Protein AF-A0A831ZUR9-F1 (afdb_monomer_lite)

Radius of gyration: 15.75 Å; chains: 1; bounding box: 33×35×40 Å

pLDDT: mean 76.67, std 10.93, range [52.56, 94.56]

Secondary structure (DSSP, 8-state):
-EEEESSB-HHHHHTTSS-GGG--BPPTT---HHHHHHHHHHHHH--SS-EEEE--SS--HHHHHHTTT-S-EEEEESSHHHHHHHHHHHHHTT--EEEEEEEETTS--S---TTEEEEE---TT-S--HHHHHHHHHHHHHHTT-

Foldseek 3Di:
DAELELQWPVVCCVVVVDPPVPIDGHDPPPDDVVSLVVSQVVVQPDPDLDYHYDDDLDDDPSRLVNCVSPQADEAEDQDPVSQVVVCVVCVVSVRYYQAAEHEECPADDPDDDPRYQYFYNPDPDPPDGVSVVVVVVSVVVVSVVD

Sequence (146 aa):
MHELDVFSDTLSCILGLKPWSRRNKRESGRWQDYAIDHKLCEFATDRSLIVLGDLPGLIDGSLERMIRPATISVVVGRSLEEIEKWSEFFKFQKIPTALRVLSCLNGDALFIPDGIVLAKNLNRKIIQNNDIIGIADRILAILKKK

Structure (mmCIF, N/CA/C/O backbone):
data_AF-A0A831ZUR9-F1
#
_entry.id   AF-A0A831ZUR9-F1
#
loop_
_atom_site.group_PDB
_atom_site.id
_atom_site.type_symbol
_atom_site.label_atom_id
_atom_site.label_alt_id
_atom_site.label_comp_id
_atom_site.label_asym_id
_atom_site.label_entity_id
_atom_site.label_seq_id
_atom_site.pdbx_PDB_ins_code
_atom_site.Cartn_x
_atom_site.Cartn_y
_atom_site.Cartn_z
_atom_site.occupancy
_atom_site.B_iso_or_equiv
_atom_site.auth_seq_id
_atom_site.auth_comp_id
_atom_site.auth_asym_id
_atom_site.auth_atom_id
_atom_site.pdbx_PDB_model_num
ATOM 1 N N . MET A 1 1 ? -10.252 -6.478 -10.170 1.00 52.94 1 MET A N 1
ATOM 2 C CA . MET A 1 1 ? -9.062 -5.941 -9.486 1.00 52.94 1 MET A CA 1
ATOM 3 C C . 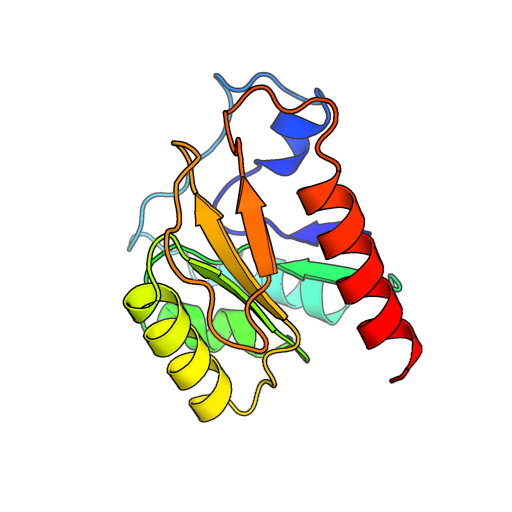MET A 1 1 ? -8.073 -5.621 -10.576 1.00 52.94 1 MET A C 1
ATOM 5 O O . MET A 1 1 ? -7.688 -6.533 -11.297 1.00 52.94 1 MET A O 1
ATOM 9 N N . HIS A 1 2 ? -7.753 -4.347 -10.734 1.00 58.97 2 HIS A N 1
ATOM 10 C CA . HIS A 1 2 ? -6.769 -3.875 -11.696 1.00 58.97 2 HIS A CA 1
ATOM 11 C C . HIS A 1 2 ? -5.650 -3.201 -10.899 1.00 58.97 2 HIS A C 1
ATOM 13 O O . HIS A 1 2 ? -5.928 -2.364 -10.037 1.00 58.97 2 HIS A O 1
ATOM 19 N N . GLU A 1 3 ? -4.411 -3.645 -11.102 1.00 60.44 3 GLU A N 1
ATOM 20 C CA . GLU A 1 3 ? -3.237 -3.013 -10.501 1.00 60.44 3 GLU A CA 1
ATOM 21 C C . GLU A 1 3 ? -2.659 -2.021 -11.497 1.00 60.44 3 GLU A C 1
ATOM 23 O O . GLU A 1 3 ? -2.319 -2.376 -12.628 1.00 60.44 3 GLU A O 1
ATOM 28 N N . LEU A 1 4 ? -2.523 -0.783 -11.050 1.00 61.22 4 LEU A N 1
ATOM 29 C CA . LEU A 1 4 ? -1.821 0.260 -11.765 1.00 61.22 4 LEU A CA 1
ATOM 30 C C . LEU A 1 4 ? -0.453 0.417 -11.115 1.00 61.22 4 LEU A C 1
ATOM 32 O O . LEU A 1 4 ? -0.237 1.254 -10.242 1.00 61.22 4 LEU A O 1
ATOM 36 N N . ASP A 1 5 ? 0.476 -0.430 -11.553 1.00 63.22 5 ASP A N 1
ATOM 37 C CA . ASP A 1 5 ? 1.895 -0.252 -11.276 1.00 63.22 5 ASP A CA 1
ATOM 38 C C . ASP A 1 5 ? 2.418 0.818 -12.251 1.00 63.22 5 ASP A C 1
ATOM 40 O O . ASP A 1 5 ? 2.586 0.607 -13.455 1.00 63.22 5 ASP A O 1
ATOM 44 N N . VAL A 1 6 ? 2.544 2.046 -11.746 1.00 60.78 6 VAL A N 1
ATOM 45 C CA . VAL A 1 6 ? 3.001 3.208 -12.531 1.00 60.78 6 VAL A CA 1
ATOM 46 C C . VAL A 1 6 ? 4.532 3.204 -12.672 1.00 60.78 6 VAL A C 1
ATOM 48 O O . VAL A 1 6 ? 5.089 3.833 -13.579 1.00 60.78 6 VAL A O 1
ATOM 51 N N . PHE A 1 7 ? 5.222 2.468 -11.797 1.00 64.62 7 PHE A N 1
ATOM 52 C CA . PHE A 1 7 ? 6.679 2.490 -11.640 1.00 64.62 7 PHE A CA 1
ATOM 53 C C . PHE A 1 7 ? 7.364 1.275 -12.240 1.00 64.62 7 PHE A C 1
ATOM 55 O O . PHE A 1 7 ? 8.513 1.343 -12.692 1.00 64.62 7 PHE A O 1
ATOM 62 N N . SER A 1 8 ? 6.656 0.163 -12.258 1.00 68.69 8 SER A N 1
ATOM 63 C CA . SER A 1 8 ? 7.072 -1.067 -12.881 1.00 68.69 8 SER A CA 1
ATOM 64 C C . SER A 1 8 ? 5.884 -1.786 -13.500 1.00 68.69 8 SER A C 1
ATOM 66 O O . SER A 1 8 ? 4.761 -1.318 -13.499 1.00 68.69 8 SER A O 1
ATOM 68 N N . ASP A 1 9 ? 6.132 -2.916 -14.129 1.00 71.88 9 ASP A N 1
ATOM 69 C CA . ASP A 1 9 ? 5.088 -3.822 -14.596 1.00 71.88 9 ASP A CA 1
ATOM 70 C C . ASP A 1 9 ? 5.142 -5.113 -13.773 1.00 71.88 9 ASP A C 1
ATOM 72 O O . ASP A 1 9 ? 5.179 -6.231 -14.302 1.00 71.88 9 ASP A O 1
ATOM 76 N N . THR A 1 10 ? 5.199 -4.937 -12.446 1.00 74.88 10 THR A N 1
ATOM 77 C CA . THR A 1 10 ? 5.441 -6.002 -11.466 1.00 74.88 10 THR A CA 1
ATOM 78 C C . THR A 1 10 ? 4.330 -7.035 -11.473 1.00 74.88 10 THR A C 1
ATOM 80 O O . THR A 1 10 ? 4.643 -8.227 -11.470 1.00 74.88 10 THR A O 1
ATOM 83 N N . LEU A 1 11 ? 3.063 -6.620 -11.585 1.00 74.06 11 LEU A N 1
ATOM 84 C CA . LEU A 1 11 ? 1.941 -7.556 -11.660 1.00 74.06 11 LEU A CA 1
ATOM 85 C C . LEU A 1 11 ? 2.111 -8.576 -12.787 1.00 74.06 11 LEU A C 1
ATOM 87 O O . LEU A 1 11 ? 1.912 -9.769 -12.584 1.00 74.06 11 LEU A O 1
ATOM 91 N N . SER A 1 12 ? 2.535 -8.131 -13.973 1.00 73.81 12 SER A N 1
ATOM 92 C CA . SER A 1 12 ? 2.723 -9.031 -15.119 1.00 73.81 12 SER A CA 1
ATOM 93 C C . SER A 1 12 ? 3.804 -10.085 -14.854 1.00 73.81 12 SER A C 1
ATOM 95 O O . SER A 1 12 ? 3.689 -11.214 -15.327 1.00 73.81 12 SER A O 1
ATOM 97 N N . CYS A 1 13 ? 4.836 -9.741 -14.077 1.00 78.12 13 CYS A N 1
ATOM 98 C CA . CYS A 1 13 ? 5.842 -10.700 -13.621 1.00 78.12 13 CYS A CA 1
ATOM 99 C C . CYS A 1 13 ? 5.275 -11.675 -12.578 1.00 78.12 13 CYS A C 1
ATOM 101 O O . CYS A 1 13 ? 5.551 -12.870 -12.653 1.00 78.12 13 CYS A O 1
ATOM 103 N N . ILE A 1 14 ? 4.484 -11.179 -11.619 1.00 73.94 14 ILE A N 1
ATOM 104 C CA . ILE A 1 14 ? 3.850 -11.994 -10.568 1.00 73.94 14 ILE A CA 1
ATOM 105 C C . ILE A 1 14 ? 2.868 -13.003 -11.177 1.00 73.94 14 ILE A 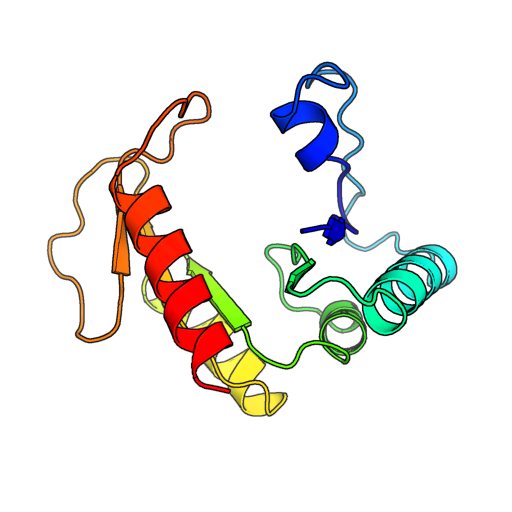C 1
ATOM 107 O O . ILE A 1 14 ? 2.886 -14.174 -10.809 1.00 73.94 14 ILE A O 1
ATOM 111 N N . LEU A 1 15 ? 2.060 -12.572 -12.149 1.00 76.50 15 LEU A N 1
ATOM 112 C CA . LEU A 1 15 ? 1.085 -13.410 -12.853 1.00 76.50 15 LEU A CA 1
ATOM 113 C C . LEU A 1 15 ? 1.719 -14.368 -13.876 1.00 76.50 15 LEU A C 1
ATOM 115 O O . LEU A 1 15 ? 1.003 -15.112 -14.540 1.00 76.50 15 LEU A O 1
ATOM 119 N N . GLY A 1 16 ? 3.045 -14.342 -14.050 1.00 76.50 16 GLY A N 1
ATOM 120 C CA . GLY A 1 16 ? 3.745 -15.194 -15.013 1.00 76.50 16 GLY A CA 1
ATOM 121 C C . GLY A 1 16 ? 3.510 -14.823 -16.482 1.00 76.50 16 GLY A C 1
ATOM 122 O O . GLY A 1 16 ? 3.928 -15.565 -17.367 1.00 76.50 16 GLY A O 1
ATOM 123 N N . LEU A 1 17 ? 2.896 -13.667 -16.762 1.00 80.56 17 LEU A N 1
ATOM 124 C CA . LEU A 1 17 ? 2.669 -13.165 -18.124 1.00 80.56 17 LEU A CA 1
ATOM 125 C C . LEU A 1 17 ? 3.984 -12.786 -18.820 1.00 80.56 17 LEU A C 1
ATOM 127 O O . LEU A 1 17 ? 4.064 -12.758 -20.047 1.00 80.56 17 LEU A O 1
ATOM 131 N N . LYS A 1 18 ? 5.031 -12.494 -18.038 1.00 83.00 18 LYS A N 1
ATOM 132 C CA . LYS A 1 18 ? 6.389 -12.249 -18.530 1.00 83.00 18 LYS A CA 1
ATOM 133 C C . LYS A 1 18 ? 7.451 -12.587 -17.470 1.00 83.00 18 LYS A C 1
ATOM 135 O O . LYS A 1 18 ? 7.150 -12.567 -16.278 1.00 83.00 18 LYS A O 1
ATOM 140 N N . PRO A 1 19 ? 8.709 -12.860 -17.862 1.00 83.00 19 PRO A N 1
ATOM 141 C CA . PRO A 1 19 ? 9.770 -13.170 -16.907 1.00 83.00 19 PRO A CA 1
ATOM 142 C C . PRO A 1 19 ? 10.256 -11.930 -16.142 1.00 83.00 19 PRO A C 1
ATOM 144 O O . PRO A 1 19 ? 10.324 -10.829 -16.692 1.00 83.00 19 PRO A O 1
ATOM 147 N N . TRP A 1 20 ? 10.716 -12.139 -14.903 1.00 81.56 20 TRP A N 1
ATOM 148 C CA . TRP A 1 20 ? 11.298 -11.096 -14.043 1.00 81.56 20 TRP A CA 1
ATOM 149 C C . TRP A 1 20 ? 12.493 -10.367 -14.672 1.00 81.56 20 TRP A C 1
ATOM 151 O O . TRP A 1 20 ? 12.690 -9.185 -14.406 1.00 81.56 20 TRP A O 1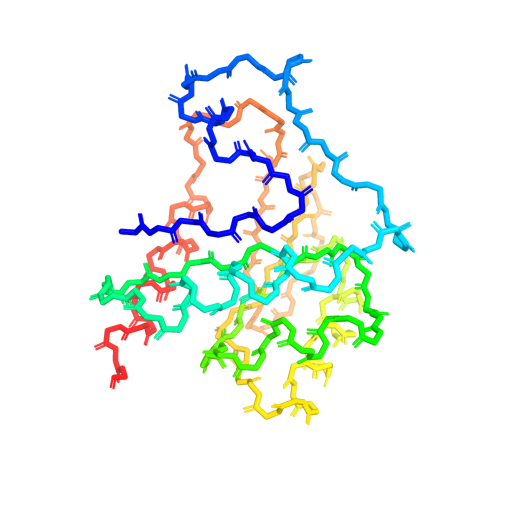
ATOM 161 N N . SER A 1 21 ? 13.263 -11.037 -15.536 1.00 82.44 21 SER A N 1
ATOM 162 C CA . SER A 1 21 ? 14.380 -10.432 -16.278 1.00 82.44 21 SER A CA 1
ATOM 163 C C . SER A 1 21 ? 13.941 -9.354 -17.272 1.00 82.44 21 SER A C 1
ATOM 165 O O . SER A 1 21 ? 14.754 -8.532 -17.677 1.00 82.44 21 SER A O 1
ATOM 167 N N . ARG A 1 22 ? 12.658 -9.340 -17.654 1.00 81.62 22 ARG A N 1
ATOM 168 C CA . ARG A 1 22 ? 12.041 -8.321 -18.510 1.00 81.62 22 ARG A CA 1
ATOM 169 C C . ARG A 1 22 ? 11.191 -7.335 -17.711 1.00 81.62 22 ARG A C 1
ATOM 171 O O . ARG A 1 22 ? 10.353 -6.653 -18.298 1.00 81.62 22 ARG A O 1
ATOM 178 N N . ARG A 1 23 ? 11.326 -7.287 -16.380 1.00 81.56 23 ARG A N 1
ATOM 179 C CA . ARG A 1 23 ? 10.656 -6.275 -15.555 1.00 81.56 23 ARG A CA 1
ATOM 180 C C . ARG A 1 23 ? 11.214 -4.906 -15.926 1.00 81.56 23 ARG A C 1
ATOM 182 O O . ARG A 1 23 ? 12.403 -4.657 -15.748 1.00 81.56 23 ARG A O 1
ATOM 189 N N . ASN A 1 24 ? 10.348 -4.018 -16.394 1.00 72.56 24 ASN A N 1
ATOM 190 C CA . ASN A 1 24 ? 10.724 -2.639 -16.635 1.00 72.56 24 ASN A CA 1
ATOM 191 C C . ASN A 1 24 ? 10.580 -1.909 -15.308 1.00 72.56 24 ASN A C 1
ATOM 193 O O . ASN A 1 24 ? 9.473 -1.779 -14.799 1.00 72.56 24 ASN A O 1
ATOM 197 N N . LYS A 1 25 ? 11.692 -1.474 -14.719 1.00 72.00 25 LYS A N 1
ATOM 198 C CA . LYS A 1 25 ? 11.676 -0.596 -13.548 1.00 72.00 25 LYS A CA 1
ATOM 199 C C . LYS A 1 25 ? 12.034 0.806 -14.020 1.00 72.00 25 LYS A C 1
ATOM 201 O O . LYS A 1 25 ? 13.116 0.998 -14.567 1.00 72.00 25 LYS A O 1
ATOM 206 N N . ARG A 1 26 ? 11.135 1.771 -13.836 1.00 67.19 26 ARG A N 1
ATOM 207 C CA . ARG A 1 26 ? 11.413 3.173 -14.165 1.00 67.19 26 ARG A CA 1
ATOM 208 C C . ARG A 1 26 ? 12.330 3.777 -13.096 1.00 67.19 26 ARG A C 1
ATOM 210 O O . ARG A 1 26 ? 12.159 3.511 -11.906 1.00 67.19 26 ARG A O 1
ATOM 217 N N . GLU A 1 27 ? 13.335 4.539 -13.523 1.00 60.75 27 GLU A N 1
ATOM 218 C CA . GLU A 1 27 ? 14.261 5.235 -12.621 1.00 60.75 27 GLU A CA 1
ATOM 219 C C . GLU A 1 27 ? 13.571 6.425 -11.946 1.00 60.75 27 GLU A C 1
ATOM 221 O O . GLU A 1 27 ? 12.833 7.175 -12.587 1.00 60.75 27 GLU A O 1
ATOM 226 N N . SER A 1 28 ? 13.843 6.620 -10.655 1.00 56.44 28 SER A N 1
ATOM 227 C CA . SER A 1 28 ? 13.341 7.765 -9.896 1.00 56.44 28 SER A CA 1
ATOM 228 C C . SER A 1 28 ? 13.860 9.088 -10.464 1.00 56.44 28 SER A C 1
ATOM 230 O O . SER A 1 28 ? 15.061 9.225 -10.684 1.00 56.44 28 SER A O 1
ATOM 232 N N . GLY A 1 29 ? 12.981 10.076 -10.654 1.00 52.56 29 GLY A N 1
ATOM 233 C CA . GLY A 1 29 ? 13.351 11.444 -11.045 1.00 52.56 29 GLY A CA 1
ATOM 234 C C . GLY A 1 29 ? 13.434 11.711 -12.554 1.00 52.56 29 GLY A C 1
ATOM 235 O O . GLY A 1 29 ? 13.639 12.854 -12.951 1.00 52.56 29 GLY A O 1
ATOM 236 N N . ARG A 1 30 ? 13.238 10.699 -13.412 1.00 54.81 30 ARG A N 1
ATOM 237 C CA . ARG A 1 30 ? 13.119 10.853 -14.878 1.00 54.81 30 ARG A CA 1
ATOM 238 C C . ARG A 1 30 ? 11.680 10.630 -15.329 1.00 54.81 30 ARG A C 1
ATOM 240 O O . ARG A 1 30 ? 11.373 9.725 -16.104 1.00 54.81 30 ARG A O 1
ATOM 247 N N . TRP A 1 31 ? 10.780 11.439 -14.789 1.00 61.06 31 TRP A N 1
ATOM 248 C CA . TRP A 1 31 ? 9.350 11.288 -15.014 1.00 61.06 31 TRP A CA 1
ATOM 249 C C . TRP A 1 31 ? 8.923 12.057 -16.263 1.00 61.06 31 TRP A C 1
ATOM 251 O O . TRP A 1 31 ? 9.112 13.265 -16.353 1.00 61.06 31 TRP A O 1
ATOM 261 N N . GLN A 1 32 ? 8.330 11.365 -17.232 1.00 59.78 32 GLN A N 1
ATOM 262 C CA . GLN A 1 32 ? 7.552 12.032 -18.271 1.00 59.78 32 GLN A CA 1
ATOM 263 C C . GLN A 1 32 ? 6.132 12.199 -17.730 1.00 59.78 32 GLN A C 1
ATOM 265 O O . GLN A 1 32 ? 5.426 11.199 -17.582 1.00 59.78 32 GLN A O 1
ATOM 270 N N . ASP A 1 33 ? 5.727 13.437 -17.431 1.00 63.00 33 ASP A N 1
ATOM 271 C CA . ASP A 1 33 ? 4.406 13.785 -16.876 1.00 63.00 33 ASP A CA 1
ATOM 272 C C . ASP A 1 33 ? 3.254 13.061 -17.589 1.00 63.00 33 ASP A C 1
ATOM 274 O O . ASP A 1 33 ? 2.362 12.509 -16.950 1.00 63.00 33 ASP A O 1
ATOM 278 N N . TYR A 1 34 ? 3.346 12.950 -18.917 1.00 66.81 34 TYR A N 1
ATOM 279 C CA . TYR A 1 34 ? 2.348 12.296 -19.761 1.00 66.81 34 TYR A CA 1
ATOM 280 C C . TYR A 1 34 ? 2.074 10.828 -19.391 1.00 66.81 34 TYR A C 1
ATOM 282 O O . TYR A 1 34 ? 0.930 10.377 -19.421 1.00 66.81 34 TYR A O 1
ATOM 290 N N . ALA A 1 35 ? 3.103 10.061 -19.020 1.00 68.31 35 ALA A N 1
ATOM 291 C CA . ALA A 1 35 ? 2.936 8.648 -18.687 1.00 68.31 35 ALA A CA 1
ATOM 292 C C . ALA A 1 35 ? 2.302 8.445 -17.300 1.00 68.31 35 ALA A C 1
ATOM 294 O O . ALA A 1 35 ? 1.611 7.447 -17.088 1.00 68.31 35 ALA A O 1
ATOM 295 N N . ILE A 1 36 ? 2.534 9.382 -16.375 1.00 69.25 36 ILE A N 1
ATOM 296 C CA . ILE A 1 36 ? 1.865 9.420 -15.071 1.00 69.25 36 ILE A CA 1
ATOM 297 C C . ILE A 1 36 ? 0.401 9.809 -15.281 1.00 69.25 36 ILE A C 1
ATOM 299 O O . ILE A 1 36 ? -0.485 9.080 -14.847 1.00 69.25 36 ILE A O 1
ATOM 303 N N . ASP A 1 37 ? 0.139 10.888 -16.019 1.00 72.19 37 ASP A N 1
ATOM 304 C CA . ASP A 1 37 ? -1.220 11.374 -16.269 1.00 72.19 37 ASP A CA 1
ATOM 305 C C . ASP A 1 37 ? -2.086 10.330 -16.988 1.00 72.19 37 ASP A C 1
ATOM 307 O O . ASP A 1 37 ? -3.239 10.125 -16.610 1.00 72.19 37 ASP A O 1
ATOM 311 N N . HIS A 1 38 ? -1.529 9.595 -17.957 1.00 74.38 38 HIS A N 1
ATOM 312 C CA . HIS A 1 38 ? -2.247 8.500 -18.612 1.00 74.38 38 HIS A CA 1
ATOM 313 C C . HIS A 1 38 ? -2.651 7.402 -17.618 1.00 74.38 38 HIS A C 1
ATOM 315 O O . HIS A 1 38 ? -3.791 6.941 -17.631 1.00 74.38 38 HIS A O 1
ATOM 321 N N . LYS A 1 39 ? -1.736 6.984 -16.733 1.00 72.88 39 LYS A N 1
ATOM 322 C CA . LYS A 1 39 ? -2.019 5.947 -15.729 1.00 72.88 39 LYS A CA 1
ATOM 323 C C . LYS A 1 39 ? -2.977 6.428 -14.639 1.00 72.88 39 LYS A C 1
ATOM 325 O O . LYS A 1 39 ? -3.791 5.643 -14.166 1.00 72.88 39 LYS A O 1
ATOM 330 N N . LEU A 1 40 ? -2.940 7.709 -14.282 1.00 74.25 40 LEU A N 1
ATOM 331 C CA . LEU A 1 40 ? -3.903 8.308 -13.356 1.00 74.25 40 LEU A CA 1
ATOM 332 C C . LEU A 1 40 ? -5.291 8.463 -13.977 1.00 74.25 40 LEU A C 1
ATOM 334 O O . LEU A 1 40 ? -6.289 8.270 -13.287 1.00 74.25 40 LEU A O 1
ATOM 338 N N . CYS A 1 41 ? -5.372 8.766 -15.272 1.00 75.38 41 CYS A N 1
ATOM 339 C CA . CYS A 1 41 ? -6.636 8.773 -16.003 1.00 75.38 41 CYS A CA 1
ATOM 340 C C . CYS A 1 41 ? -7.242 7.363 -16.056 1.00 75.38 41 CYS A C 1
ATOM 342 O O . CYS A 1 41 ? -8.424 7.187 -15.769 1.00 75.38 41 CYS A O 1
ATOM 344 N N . GLU A 1 42 ? -6.418 6.348 -16.330 1.00 75.19 42 GLU A N 1
ATOM 345 C CA . GLU A 1 42 ? -6.810 4.937 -16.253 1.00 75.19 42 GLU A CA 1
ATOM 346 C C . GLU A 1 42 ? -7.312 4.579 -14.843 1.00 75.19 42 GLU A C 1
ATOM 348 O O . GLU A 1 42 ? -8.394 4.016 -14.713 1.00 75.19 42 GLU A O 1
ATOM 353 N N . PHE A 1 43 ? -6.612 5.017 -13.787 1.00 74.00 43 PHE A N 1
ATOM 354 C CA . PHE A 1 43 ? -7.041 4.830 -12.393 1.00 74.00 43 PHE A CA 1
ATOM 355 C C . PHE A 1 43 ? -8.413 5.446 -12.117 1.00 74.00 43 PHE A C 1
ATOM 357 O O . PHE A 1 43 ? -9.282 4.803 -11.536 1.00 74.00 43 PHE A O 1
ATOM 364 N N . ALA A 1 44 ? -8.608 6.705 -12.511 1.00 70.56 44 ALA A N 1
ATOM 365 C CA . ALA A 1 44 ? -9.819 7.456 -12.200 1.00 70.56 44 ALA A CA 1
ATOM 366 C C . ALA A 1 44 ? -11.044 6.994 -13.008 1.00 70.56 44 ALA A C 1
ATOM 368 O O . ALA A 1 44 ? -12.177 7.244 -12.599 1.00 70.56 44 ALA A O 1
ATOM 369 N N . THR A 1 45 ? -10.830 6.361 -14.165 1.00 75.12 45 THR A N 1
ATOM 370 C CA . THR A 1 45 ? -11.902 5.915 -15.070 1.00 75.12 45 THR A CA 1
ATOM 371 C C . THR A 1 45 ? -12.247 4.433 -14.926 1.00 75.12 45 THR A C 1
ATOM 373 O O . THR A 1 45 ? -13.291 4.005 -15.431 1.00 75.12 45 THR A O 1
ATOM 376 N N . ASP A 1 46 ? -11.424 3.655 -14.220 1.00 72.94 46 ASP A N 1
ATOM 377 C CA . ASP A 1 46 ? -11.671 2.241 -13.957 1.00 72.94 46 ASP A CA 1
ATOM 378 C C . ASP A 1 46 ? -12.884 2.056 -13.026 1.00 72.94 46 ASP A C 1
ATOM 380 O O . ASP A 1 46 ? -12.955 2.598 -11.923 1.00 72.94 46 ASP A O 1
ATOM 384 N N . ARG A 1 47 ? -13.869 1.279 -13.493 1.00 71.69 47 ARG A N 1
ATOM 385 C CA . ARG A 1 47 ? -15.123 0.984 -12.774 1.00 71.69 47 ARG A CA 1
ATOM 386 C C . ARG A 1 47 ? -15.069 -0.321 -11.977 1.00 71.69 47 ARG A C 1
ATOM 388 O O . ARG A 1 47 ? -16.100 -0.802 -11.507 1.00 71.69 47 ARG A O 1
ATOM 395 N N . SER A 1 48 ? -13.893 -0.932 -11.866 1.00 72.75 48 SER A N 1
ATOM 396 C CA . SER A 1 48 ? -13.663 -2.096 -11.018 1.00 72.75 48 SER A CA 1
ATOM 397 C C . SER A 1 48 ? -13.997 -1.775 -9.565 1.00 72.75 48 SER A C 1
ATOM 399 O O . SER A 1 48 ? -13.771 -0.670 -9.087 1.00 72.75 48 SER A O 1
ATOM 401 N N . LEU A 1 49 ? -14.448 -2.790 -8.825 1.00 69.69 49 LEU A N 1
ATOM 402 C CA . LEU A 1 49 ? -14.733 -2.662 -7.392 1.00 69.69 49 LEU A CA 1
ATOM 403 C C . LEU A 1 49 ? -13.519 -2.158 -6.586 1.00 69.69 49 LEU A C 1
ATOM 405 O O . LEU A 1 49 ? -13.684 -1.479 -5.579 1.00 69.69 49 LEU A O 1
ATOM 409 N N . ILE A 1 50 ? -12.305 -2.535 -7.006 1.00 71.50 50 ILE A N 1
ATOM 410 C CA . ILE A 1 50 ? -11.039 -2.166 -6.363 1.00 71.50 50 ILE A CA 1
ATOM 411 C C . ILE A 1 50 ? -9.984 -1.936 -7.439 1.00 71.50 50 ILE A C 1
ATOM 413 O O . ILE A 1 50 ? -9.747 -2.817 -8.280 1.00 71.50 50 ILE A O 1
ATOM 417 N N . VAL A 1 51 ? -9.325 -0.785 -7.337 1.00 71.25 51 VAL A N 1
ATOM 418 C CA . VAL A 1 51 ? -8.160 -0.386 -8.126 1.00 71.25 51 VAL A CA 1
ATOM 419 C C . VAL A 1 51 ? -7.006 -0.166 -7.152 1.00 71.25 51 VAL A C 1
ATOM 421 O O . VAL A 1 51 ? -7.152 0.568 -6.174 1.00 71.25 51 VAL A O 1
ATOM 424 N N . LEU A 1 52 ? -5.881 -0.844 -7.375 1.00 75.25 52 LEU A N 1
ATOM 425 C CA . LEU A 1 52 ? -4.694 -0.731 -6.525 1.00 75.25 52 LEU A CA 1
ATOM 426 C C . LEU A 1 52 ? -3.640 0.099 -7.252 1.00 75.25 52 LEU A C 1
ATOM 428 O O . LEU A 1 52 ? -3.287 -0.220 -8.383 1.00 75.25 52 LEU A O 1
ATOM 432 N N . GLY A 1 53 ? -3.147 1.153 -6.605 1.00 75.75 53 GLY A N 1
ATOM 433 C CA . GLY A 1 53 ? -1.991 1.911 -7.075 1.00 75.75 53 GLY A CA 1
ATOM 434 C C . GLY A 1 53 ? -0.773 1.560 -6.233 1.00 75.75 53 GLY A C 1
ATOM 435 O O . GLY A 1 53 ? -0.806 1.768 -5.020 1.00 75.75 53 GLY A O 1
ATOM 436 N N . ASP A 1 54 ? 0.279 1.033 -6.863 1.00 76.06 54 ASP A N 1
ATOM 437 C CA . ASP A 1 54 ? 1.574 0.871 -6.198 1.00 76.06 54 ASP A CA 1
ATOM 438 C C . ASP A 1 54 ? 2.335 2.202 -6.229 1.00 76.06 54 ASP A C 1
ATOM 440 O O . ASP A 1 54 ? 2.392 2.883 -7.259 1.00 76.06 54 ASP A O 1
ATOM 444 N N . LEU A 1 55 ? 2.883 2.594 -5.082 1.00 75.19 55 LEU A N 1
ATOM 445 C CA . LEU A 1 55 ? 3.543 3.882 -4.884 1.00 75.19 55 LEU A CA 1
ATOM 446 C C . LEU A 1 55 ? 5.059 3.692 -4.783 1.00 75.19 55 LEU A C 1
ATOM 448 O O . LEU A 1 55 ? 5.533 2.646 -4.334 1.00 75.19 55 LEU A O 1
ATOM 452 N N . PRO A 1 56 ? 5.861 4.701 -5.160 1.00 70.81 56 PRO A N 1
ATOM 453 C CA . PRO A 1 56 ? 7.295 4.597 -5.009 1.00 70.81 56 PRO A CA 1
ATOM 454 C C . PRO A 1 56 ? 7.632 4.630 -3.514 1.00 70.81 56 PRO A C 1
ATOM 456 O O . PRO A 1 56 ? 6.978 5.303 -2.721 1.00 70.81 56 PRO A O 1
ATOM 459 N N . GLY A 1 57 ? 8.718 3.965 -3.120 1.00 71.00 57 GLY A N 1
ATOM 460 C CA . GLY A 1 57 ? 9.211 3.980 -1.736 1.00 71.00 57 GLY A CA 1
ATOM 461 C C . GLY A 1 57 ? 9.802 5.322 -1.273 1.00 71.00 57 GLY A C 1
ATOM 462 O O . GLY A 1 57 ? 10.601 5.335 -0.340 1.00 71.00 57 GLY A O 1
ATOM 463 N N . LEU A 1 58 ? 9.470 6.434 -1.937 1.00 77.75 58 LEU A N 1
ATOM 464 C CA . LEU A 1 58 ? 9.947 7.781 -1.644 1.00 77.75 58 LEU A CA 1
ATOM 465 C C . LEU A 1 58 ? 8.785 8.775 -1.743 1.00 77.75 58 LEU A C 1
ATOM 467 O O . LEU A 1 58 ? 8.023 8.749 -2.704 1.00 77.75 58 LEU A O 1
ATOM 471 N N . ILE A 1 59 ? 8.698 9.675 -0.765 1.00 79.88 59 ILE A N 1
ATOM 472 C CA . ILE A 1 59 ? 7.777 10.812 -0.797 1.00 79.88 59 ILE A CA 1
ATOM 473 C C . ILE A 1 59 ? 8.469 11.958 -1.535 1.00 79.88 59 ILE A C 1
ATOM 475 O O . ILE A 1 59 ? 9.468 12.487 -1.047 1.00 79.88 59 ILE A O 1
ATOM 479 N N . ASP A 1 60 ? 7.949 12.318 -2.706 1.00 77.25 60 ASP A N 1
ATOM 480 C CA . ASP A 1 60 ? 8.398 13.454 -3.512 1.00 77.25 60 ASP A CA 1
ATOM 481 C C . ASP A 1 60 ? 7.198 14.239 -4.083 1.00 77.25 60 ASP A C 1
ATOM 483 O O . ASP A 1 60 ? 6.042 13.866 -3.884 1.00 77.25 60 ASP A O 1
ATOM 487 N N . GLY A 1 61 ? 7.455 15.338 -4.800 1.00 71.19 61 GLY A N 1
ATOM 488 C CA . GLY A 1 61 ? 6.384 16.172 -5.362 1.00 71.19 61 GLY A CA 1
ATOM 489 C C . GLY A 1 61 ? 5.542 15.490 -6.452 1.00 71.19 61 GLY A C 1
ATOM 490 O O . GLY A 1 61 ? 4.413 15.908 -6.704 1.00 71.19 61 GLY A O 1
ATOM 491 N N . SER A 1 62 ? 6.044 14.427 -7.094 1.00 72.06 62 SER A N 1
ATOM 492 C CA . SER A 1 62 ? 5.271 13.666 -8.087 1.00 72.06 62 SER A CA 1
ATOM 493 C C . SER A 1 62 ? 4.210 12.791 -7.416 1.00 72.06 62 SER A C 1
ATOM 495 O O . SER A 1 62 ? 3.112 12.616 -7.952 1.00 72.06 62 SER A O 1
ATOM 497 N N . LEU A 1 63 ? 4.490 12.334 -6.194 1.00 78.81 63 LEU A N 1
ATOM 498 C CA . LEU A 1 63 ? 3.605 11.484 -5.415 1.00 78.81 63 LEU A CA 1
ATOM 499 C C . LEU A 1 63 ? 2.261 12.147 -5.100 1.00 78.81 63 LEU A C 1
ATOM 501 O O . LEU A 1 63 ? 1.229 11.488 -5.191 1.00 78.81 63 LEU A O 1
ATOM 505 N N . GLU A 1 64 ? 2.250 13.445 -4.782 1.00 80.44 64 GLU A N 1
ATOM 506 C CA . GLU A 1 64 ? 1.019 14.182 -4.454 1.00 80.44 64 GLU A CA 1
ATOM 507 C C . GLU A 1 64 ? 0.002 14.151 -5.600 1.00 80.44 64 GLU A C 1
ATOM 509 O O . GLU A 1 64 ? -1.202 13.991 -5.389 1.00 80.44 64 GLU A O 1
ATOM 514 N N . ARG A 1 65 ? 0.484 14.253 -6.843 1.00 77.75 65 ARG A N 1
ATOM 515 C CA . ARG A 1 65 ? -0.370 14.120 -8.030 1.00 77.75 65 ARG A CA 1
ATOM 516 C C . ARG A 1 65 ? -0.908 12.702 -8.160 1.00 77.75 65 ARG A C 1
ATOM 518 O O . ARG A 1 65 ? -2.074 12.527 -8.506 1.00 77.75 65 ARG A O 1
ATOM 525 N N . MET A 1 66 ? -0.077 11.708 -7.863 1.00 77.62 66 MET A N 1
ATOM 526 C CA . MET A 1 66 ? -0.402 10.301 -8.077 1.00 77.62 66 MET A CA 1
ATOM 527 C C . MET A 1 66 ? -1.454 9.750 -7.126 1.00 77.62 66 MET A C 1
ATOM 529 O O . MET A 1 66 ? -2.234 8.882 -7.502 1.00 77.62 66 MET A O 1
ATOM 533 N N . ILE A 1 67 ? -1.501 10.270 -5.906 1.00 83.12 67 ILE A N 1
ATOM 534 C CA . ILE A 1 67 ? -2.467 9.836 -4.894 1.00 83.12 67 ILE A CA 1
ATOM 535 C C . ILE A 1 67 ? -3.798 10.585 -4.980 1.00 83.12 67 ILE A C 1
ATOM 537 O O . ILE A 1 67 ? -4.737 10.212 -4.287 1.00 83.12 67 ILE A O 1
ATOM 541 N N . ARG A 1 68 ? -3.909 11.625 -5.820 1.00 82.69 68 ARG A N 1
ATOM 542 C CA . ARG A 1 68 ? -5.126 12.442 -5.949 1.00 82.69 68 ARG A CA 1
ATOM 543 C C . ARG A 1 68 ? -6.418 11.629 -6.143 1.00 82.69 68 ARG A C 1
ATOM 545 O O . ARG A 1 68 ? -7.420 12.021 -5.551 1.00 82.69 68 ARG A O 1
ATOM 552 N N . PRO A 1 69 ? -6.455 10.549 -6.947 1.00 80.00 69 PRO A N 1
ATOM 553 C CA . PRO A 1 69 ? -7.681 9.775 -7.105 1.00 80.00 69 PRO A CA 1
ATOM 554 C C . PRO A 1 69 ? -7.897 8.737 -5.988 1.00 80.00 69 PRO A C 1
ATOM 556 O O . PRO A 1 69 ? -8.939 8.084 -5.961 1.00 80.00 69 PRO A O 1
ATOM 559 N N . ALA A 1 70 ? -6.939 8.548 -5.076 1.00 85.25 70 ALA A N 1
ATOM 560 C CA . ALA A 1 70 ? -7.046 7.552 -4.021 1.00 85.25 70 ALA A CA 1
ATOM 561 C C . ALA A 1 70 ? -8.001 8.010 -2.907 1.00 85.25 70 ALA A C 1
ATOM 563 O O . ALA A 1 70 ? -7.959 9.139 -2.425 1.00 85.25 70 ALA A O 1
ATOM 564 N N . THR A 1 71 ? -8.857 7.092 -2.463 1.00 86.50 71 THR A N 1
ATOM 565 C CA . THR A 1 71 ? -9.863 7.332 -1.410 1.00 86.50 71 THR A CA 1
ATOM 566 C C . THR A 1 71 ? -9.462 6.747 -0.058 1.00 86.50 71 THR A C 1
ATOM 568 O O . THR A 1 71 ? -10.102 7.006 0.967 1.00 86.50 71 THR A O 1
ATOM 571 N N . ILE A 1 72 ? -8.434 5.902 -0.056 1.00 88.62 72 ILE A N 1
ATOM 572 C CA . ILE A 1 72 ? -7.958 5.158 1.100 1.00 88.62 72 ILE A CA 1
ATOM 573 C C . ILE A 1 72 ? -6.514 4.726 0.854 1.00 88.62 72 ILE A C 1
ATOM 575 O O . ILE A 1 72 ? -6.134 4.483 -0.291 1.00 88.62 72 ILE A O 1
ATOM 579 N N . SER A 1 73 ? -5.718 4.609 1.914 1.00 91.00 73 SER A N 1
ATOM 580 C CA . SER A 1 73 ? -4.343 4.115 1.820 1.00 91.00 73 SER A CA 1
ATOM 581 C C . SER A 1 73 ? -4.116 2.867 2.669 1.00 91.00 73 SER A C 1
ATOM 583 O O . SER A 1 73 ? -4.753 2.645 3.704 1.00 91.00 73 SER A O 1
ATOM 585 N N . VAL A 1 74 ? -3.181 2.039 2.212 1.00 90.56 74 VAL A N 1
ATOM 586 C CA . VAL A 1 74 ? -2.583 0.939 2.968 1.00 90.56 74 VAL A CA 1
ATOM 587 C C . VAL A 1 74 ? -1.099 1.255 3.055 1.00 90.56 74 VAL A C 1
ATOM 589 O O . VAL A 1 74 ? -0.433 1.385 2.033 1.00 90.56 74 VAL A O 1
ATOM 592 N N . VAL A 1 75 ? -0.588 1.416 4.270 1.00 91.25 75 VAL A N 1
ATOM 593 C CA . VAL A 1 75 ? 0.820 1.733 4.503 1.00 91.25 75 VAL A CA 1
ATOM 594 C C . VAL A 1 75 ? 1.559 0.447 4.821 1.00 91.25 75 VAL A C 1
ATOM 596 O O . VAL A 1 75 ? 1.208 -0.234 5.781 1.00 91.25 75 VAL A O 1
ATOM 599 N N . VAL A 1 76 ? 2.592 0.133 4.044 1.00 88.69 76 VAL A N 1
ATOM 600 C CA . VAL A 1 76 ? 3.482 -1.007 4.284 1.00 88.69 76 VAL A CA 1
ATOM 601 C C . VAL A 1 76 ? 4.889 -0.470 4.524 1.00 88.69 76 VAL A C 1
ATOM 603 O O . VAL A 1 76 ? 5.472 0.141 3.634 1.00 88.69 76 VAL A O 1
ATOM 606 N N . GLY A 1 77 ? 5.433 -0.679 5.722 1.00 88.31 77 GLY A N 1
ATOM 607 C CA . GLY A 1 77 ? 6.771 -0.210 6.099 1.00 88.31 77 GLY A CA 1
ATOM 608 C C . GLY A 1 77 ? 7.605 -1.310 6.745 1.00 88.31 77 GLY A C 1
ATOM 609 O O . GLY A 1 77 ? 7.069 -2.300 7.235 1.00 88.31 77 GLY A O 1
ATOM 610 N N . ARG A 1 78 ? 8.930 -1.155 6.747 1.00 86.44 78 ARG A N 1
ATOM 611 C CA . ARG A 1 78 ? 9.876 -2.086 7.397 1.00 86.44 78 ARG A CA 1
ATOM 612 C C . ARG A 1 78 ? 10.205 -1.680 8.832 1.00 86.44 78 ARG A C 1
ATOM 614 O O . ARG A 1 78 ? 10.805 -2.461 9.565 1.00 86.44 78 ARG A O 1
ATOM 621 N N . SER A 1 79 ? 9.815 -0.473 9.230 1.00 87.44 79 SER A N 1
ATOM 622 C CA . SER A 1 79 ? 9.931 0.048 10.589 1.00 87.44 79 SER A CA 1
ATOM 623 C C . SER A 1 79 ? 8.676 0.834 10.970 1.00 87.44 79 SER A C 1
ATOM 625 O O . SER A 1 79 ? 7.908 1.266 10.109 1.00 87.44 79 SER A O 1
ATOM 627 N N . LEU A 1 80 ? 8.476 1.037 12.274 1.00 88.75 80 LEU A N 1
ATOM 628 C CA . LEU A 1 80 ? 7.392 1.881 12.782 1.00 88.75 80 LEU A CA 1
ATOM 629 C C . LEU A 1 80 ? 7.548 3.339 12.334 1.00 88.75 80 LEU A C 1
ATOM 631 O O . LEU A 1 80 ? 6.560 3.986 12.017 1.00 88.75 80 LEU A O 1
ATOM 635 N N . GLU A 1 81 ? 8.786 3.824 12.243 1.00 90.69 81 GLU A N 1
ATOM 636 C CA . GLU A 1 81 ? 9.100 5.162 11.738 1.00 90.69 81 GLU A CA 1
ATOM 637 C C . GLU A 1 81 ? 8.686 5.330 10.268 1.00 90.69 81 GLU A C 1
ATOM 639 O O . GLU A 1 81 ? 8.046 6.320 9.920 1.00 90.69 81 GLU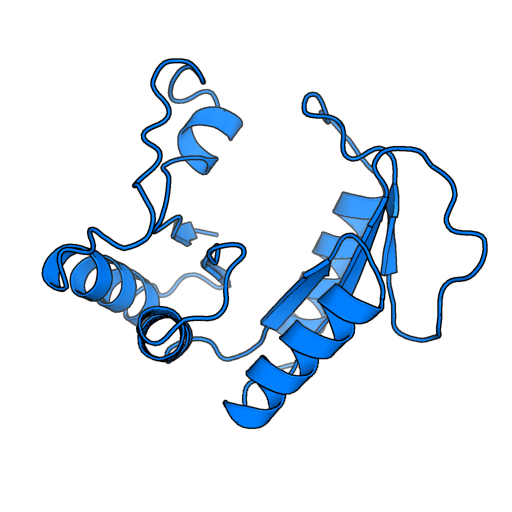 A O 1
ATOM 644 N N . GLU A 1 82 ? 8.984 4.346 9.405 1.00 89.88 82 GLU A N 1
ATOM 645 C CA . GLU A 1 82 ? 8.533 4.370 8.006 1.00 89.88 82 GLU A CA 1
ATOM 646 C C . GLU A 1 82 ? 6.996 4.401 7.936 1.00 89.88 82 GLU A C 1
ATOM 648 O O . GLU A 1 82 ? 6.431 5.183 7.172 1.00 89.88 82 GLU A O 1
ATOM 653 N N . ILE A 1 83 ? 6.313 3.587 8.752 1.00 92.00 83 ILE A N 1
ATOM 654 C CA . ILE A 1 83 ? 4.844 3.550 8.802 1.00 92.00 83 ILE A CA 1
ATOM 655 C C . ILE A 1 83 ? 4.266 4.896 9.244 1.00 92.00 83 ILE A C 1
ATOM 657 O O . ILE A 1 83 ? 3.294 5.360 8.643 1.00 92.00 83 ILE A O 1
ATOM 661 N N . GLU A 1 84 ? 4.831 5.514 10.280 1.00 93.00 84 GLU A N 1
ATOM 662 C CA . GLU A 1 84 ? 4.336 6.788 10.800 1.00 93.00 84 GLU A CA 1
ATOM 663 C C . GLU A 1 84 ? 4.523 7.897 9.767 1.00 93.00 84 GLU A C 1
ATOM 665 O O . GLU A 1 84 ? 3.550 8.547 9.394 1.00 93.00 84 GLU A O 1
ATOM 670 N N . LYS A 1 85 ? 5.720 8.009 9.181 1.00 93.94 85 LYS A N 1
ATOM 671 C CA . LYS A 1 85 ? 6.020 8.984 8.124 1.00 93.94 85 LYS A CA 1
ATOM 672 C C . LYS A 1 85 ? 5.023 8.911 6.962 1.00 93.94 85 LYS A C 1
ATOM 674 O O . LYS A 1 85 ? 4.521 9.931 6.491 1.00 93.94 85 LYS A O 1
ATOM 679 N N . TRP A 1 86 ? 4.724 7.703 6.486 1.00 93.44 86 TRP A N 1
ATOM 680 C CA . TRP A 1 86 ? 3.748 7.503 5.411 1.00 93.44 86 TRP A CA 1
ATOM 681 C C . TRP A 1 86 ? 2.312 7.788 5.860 1.00 93.44 86 TRP A C 1
ATOM 683 O O . TRP A 1 86 ? 1.529 8.355 5.098 1.00 93.44 86 TRP A O 1
ATOM 693 N N . SER A 1 87 ? 1.961 7.435 7.096 1.00 93.62 87 SER A N 1
ATOM 694 C CA . SER A 1 87 ? 0.637 7.713 7.660 1.00 93.62 87 SER A CA 1
ATOM 695 C C . SER A 1 87 ? 0.390 9.216 7.811 1.00 93.62 87 SER A C 1
ATOM 697 O O . SER A 1 87 ? -0.690 9.693 7.462 1.00 93.62 87 SER A O 1
ATOM 699 N N . GLU A 1 88 ? 1.388 9.973 8.267 1.00 94.56 88 GLU A N 1
ATOM 700 C CA . GLU A 1 88 ? 1.346 11.435 8.354 1.00 94.56 88 GLU A CA 1
ATOM 701 C C . GLU A 1 88 ? 1.194 12.081 6.976 1.00 94.56 88 GLU A C 1
ATOM 703 O O . GLU A 1 88 ? 0.364 12.976 6.808 1.00 94.56 88 GLU A O 1
ATOM 708 N N . PHE A 1 89 ? 1.923 11.584 5.973 1.00 93.19 89 PHE A N 1
ATOM 709 C CA . PHE A 1 89 ? 1.784 12.044 4.594 1.00 93.19 89 PHE A CA 1
ATOM 710 C C . PHE A 1 89 ? 0.353 11.860 4.069 1.00 93.19 89 PHE A C 1
ATOM 712 O O . PHE A 1 89 ? -0.263 12.823 3.616 1.00 93.19 89 PHE A O 1
ATOM 719 N N . PHE A 1 90 ? -0.231 10.663 4.186 1.00 93.62 90 PHE A N 1
ATOM 720 C CA . PHE A 1 90 ? -1.612 10.440 3.739 1.00 93.62 90 PHE A CA 1
ATOM 721 C C . PHE A 1 90 ? -2.628 11.267 4.528 1.00 93.62 90 PHE A C 1
ATOM 723 O O . PHE A 1 90 ? -3.556 11.828 3.942 1.00 93.62 90 PHE A O 1
ATOM 730 N N . LYS A 1 91 ? -2.419 11.415 5.841 1.00 93.75 91 LYS A N 1
ATOM 731 C CA . LYS A 1 91 ? -3.244 12.274 6.694 1.00 93.75 91 LYS A CA 1
ATOM 732 C C . LYS A 1 91 ? -3.215 13.728 6.222 1.00 93.75 91 LYS A C 1
ATOM 734 O O . LYS A 1 91 ? -4.275 14.344 6.125 1.00 93.75 91 LYS A O 1
ATOM 739 N N . PHE A 1 92 ? -2.039 14.263 5.893 1.00 93.81 92 PHE A N 1
ATOM 740 C CA . PHE A 1 92 ? -1.890 15.612 5.341 1.00 93.81 92 PHE A CA 1
ATOM 741 C C . PHE A 1 92 ? -2.649 15.772 4.014 1.00 93.81 92 PHE A C 1
ATOM 743 O O . PHE A 1 92 ? -3.324 16.775 3.792 1.00 93.81 92 PHE A O 1
ATOM 750 N N . GLN A 1 93 ? -2.634 14.729 3.185 1.00 92.19 93 GLN A N 1
ATOM 751 C CA . GLN A 1 93 ? -3.331 14.665 1.897 1.00 92.19 93 GLN A CA 1
ATOM 752 C C . GLN A 1 93 ? -4.834 14.355 2.033 1.00 92.19 93 GLN A C 1
ATOM 754 O O . GLN A 1 93 ? -5.537 14.228 1.033 1.00 92.19 93 GLN A O 1
ATOM 759 N N . LYS A 1 94 ? -5.353 14.266 3.270 1.00 93.50 94 LYS A N 1
ATOM 760 C CA . LYS A 1 94 ? -6.753 13.945 3.605 1.00 93.50 94 LYS A CA 1
ATOM 761 C C . LYS A 1 94 ? -7.211 12.571 3.101 1.00 93.50 94 LYS A C 1
ATOM 763 O O . LYS A 1 94 ? -8.403 12.348 2.897 1.00 93.50 94 LYS A O 1
ATOM 768 N N . ILE A 1 95 ? -6.276 11.636 2.958 1.00 91.81 95 ILE A N 1
ATOM 769 C CA . ILE A 1 95 ? -6.543 10.248 2.584 1.00 91.81 95 ILE A CA 1
ATOM 770 C C . ILE A 1 95 ? -6.461 9.393 3.855 1.00 91.81 95 ILE A C 1
ATOM 772 O O . ILE A 1 95 ? -5.409 9.342 4.494 1.00 91.81 95 ILE A O 1
ATOM 776 N N . PRO A 1 96 ? -7.548 8.719 4.270 1.00 91.31 96 PRO A N 1
ATOM 777 C CA . PRO A 1 96 ? -7.521 7.898 5.470 1.00 91.31 96 PRO A CA 1
ATOM 778 C C . PRO A 1 96 ? -6.692 6.626 5.258 1.00 91.31 96 PRO A C 1
ATOM 780 O O . PRO A 1 96 ? -6.913 5.881 4.299 1.00 91.31 96 PRO A O 1
ATOM 783 N N . THR A 1 97 ? -5.808 6.327 6.209 1.00 91.88 97 THR A N 1
ATOM 784 C CA . THR A 1 97 ? -5.089 5.050 6.258 1.00 91.88 97 THR A CA 1
ATOM 785 C C . THR A 1 97 ? -5.996 3.957 6.814 1.00 91.88 97 THR A C 1
ATOM 787 O O . THR A 1 97 ? -6.328 3.957 7.998 1.00 91.88 97 THR A O 1
ATOM 790 N N . ALA A 1 98 ? -6.394 3.008 5.966 1.00 88.69 98 ALA A N 1
ATOM 791 C CA . ALA A 1 98 ? -7.176 1.833 6.360 1.00 88.69 98 ALA A CA 1
ATOM 792 C C . ALA A 1 98 ? -6.370 0.828 7.167 1.00 88.69 98 ALA A C 1
ATOM 794 O O . ALA A 1 98 ? -6.895 0.177 8.069 1.00 88.69 98 ALA A O 1
ATOM 795 N N . LEU A 1 99 ? -5.114 0.644 6.774 1.00 91.00 99 LEU A N 1
ATOM 796 C CA . LEU A 1 99 ? -4.286 -0.422 7.292 1.00 91.00 99 LEU A CA 1
ATOM 797 C C . LEU A 1 99 ? -2.834 0.025 7.357 1.00 91.00 99 LEU A C 1
ATOM 799 O O . LEU A 1 99 ? -2.316 0.630 6.420 1.00 91.00 99 LEU A O 1
ATOM 803 N N . ARG A 1 100 ? -2.187 -0.308 8.469 1.00 92.19 100 ARG A N 1
ATOM 804 C CA . ARG A 1 100 ? -0.755 -0.125 8.693 1.00 92.19 100 ARG A CA 1
ATOM 805 C C . ARG A 1 100 ? -0.138 -1.505 8.834 1.00 92.19 100 ARG A C 1
ATOM 807 O O . ARG A 1 100 ? -0.579 -2.283 9.678 1.00 92.19 100 ARG A O 1
ATOM 814 N N . VAL A 1 101 ? 0.832 -1.815 7.988 1.00 89.81 101 VAL A N 1
ATOM 815 C CA . VAL A 1 101 ? 1.458 -3.130 7.884 1.00 89.81 101 VAL A CA 1
ATOM 816 C C . VAL A 1 101 ? 2.950 -3.001 8.146 1.00 89.81 101 VAL A C 1
ATOM 818 O O . VAL A 1 101 ? 3.654 -2.290 7.430 1.00 89.81 101 VAL A O 1
ATOM 821 N N . LEU A 1 102 ? 3.435 -3.722 9.154 1.00 88.38 102 LEU A N 1
ATOM 822 C CA . LEU A 1 102 ? 4.860 -3.911 9.386 1.00 88.38 102 LEU A CA 1
ATOM 823 C C . LEU A 1 102 ? 5.329 -5.136 8.597 1.00 88.38 102 LEU A C 1
ATOM 825 O O . LEU A 1 102 ? 4.873 -6.253 8.830 1.00 88.38 102 LEU A O 1
ATOM 829 N N . SER A 1 103 ? 6.219 -4.916 7.637 1.00 86.06 103 SER A N 1
ATOM 830 C CA . SER A 1 103 ? 6.814 -5.938 6.780 1.00 86.06 103 SER A CA 1
ATOM 831 C C . SER A 1 103 ? 8.132 -6.423 7.384 1.00 86.06 103 SER A C 1
ATOM 833 O O . SER A 1 103 ? 9.158 -5.745 7.275 1.00 86.06 103 SER A O 1
ATOM 835 N N . CYS A 1 104 ? 8.135 -7.629 7.951 1.00 77.94 104 CYS A N 1
ATOM 836 C CA . CYS A 1 104 ? 9.326 -8.244 8.536 1.00 77.94 104 CYS A CA 1
ATOM 837 C C . CYS A 1 104 ? 9.886 -9.344 7.628 1.00 77.94 104 CYS A C 1
ATOM 839 O O . CYS A 1 104 ? 9.303 -10.422 7.493 1.00 77.94 104 CYS A O 1
ATOM 841 N N . LEU A 1 105 ? 11.063 -9.088 7.047 1.00 68.19 105 LEU A N 1
ATOM 842 C CA . LEU A 1 105 ? 11.783 -10.068 6.223 1.00 68.19 105 LEU A CA 1
ATOM 843 C C . LEU A 1 105 ? 12.320 -11.244 7.057 1.00 68.19 105 LEU A C 1
ATOM 845 O O . LEU A 1 105 ? 12.234 -12.382 6.612 1.00 68.19 105 LEU A O 1
ATOM 849 N N . ASN A 1 106 ? 12.803 -10.980 8.278 1.00 61.25 106 ASN A N 1
ATOM 850 C CA . ASN A 1 106 ? 13.521 -11.960 9.107 1.00 61.25 106 ASN A CA 1
ATOM 851 C C . ASN A 1 106 ? 12.777 -12.360 10.399 1.00 61.25 106 ASN A C 1
ATOM 853 O O . ASN A 1 106 ? 13.406 -12.729 11.379 1.00 61.25 106 ASN A O 1
ATOM 857 N N . GLY A 1 107 ? 11.442 -12.297 10.413 1.00 57.78 107 GLY A N 1
ATOM 858 C CA . GLY A 1 107 ? 10.626 -13.014 11.410 1.00 57.78 107 GLY A CA 1
ATOM 859 C C . GLY A 1 107 ? 10.396 -12.364 12.781 1.00 57.78 107 GLY A C 1
ATOM 860 O O . GLY A 1 107 ? 9.344 -12.633 13.364 1.00 57.78 107 GLY A O 1
ATOM 861 N N . ASP A 1 108 ? 11.253 -11.460 13.258 1.00 58.53 108 ASP A N 1
ATOM 862 C CA . ASP A 1 108 ? 11.191 -11.026 14.664 1.00 58.53 108 ASP A CA 1
ATOM 863 C C . ASP A 1 108 ? 10.865 -9.535 14.838 1.00 58.53 108 ASP A C 1
ATOM 865 O O . ASP A 1 108 ? 11.745 -8.679 14.911 1.00 58.53 108 ASP A O 1
ATOM 869 N N . ALA A 1 109 ? 9.572 -9.215 14.952 1.00 62.78 109 ALA A N 1
ATOM 870 C CA . ALA A 1 109 ? 9.130 -7.990 15.617 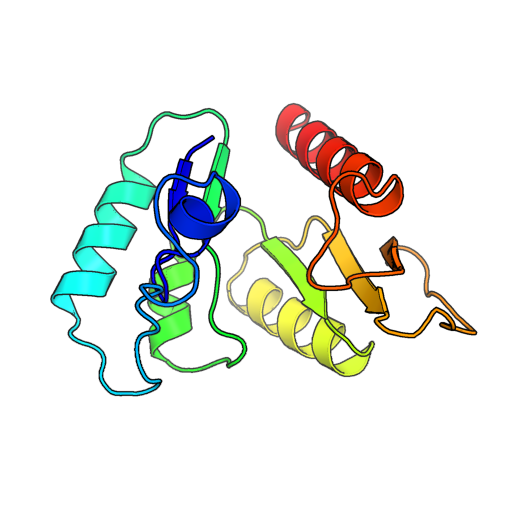1.00 62.78 109 ALA A CA 1
ATOM 871 C C . ALA A 1 109 ? 8.799 -8.334 17.075 1.00 62.78 109 ALA A C 1
ATOM 873 O O . ALA A 1 109 ? 7.838 -9.056 17.336 1.00 62.78 109 ALA A O 1
ATOM 874 N N . LEU A 1 110 ? 9.599 -7.830 18.019 1.00 63.16 110 LEU A N 1
ATOM 875 C CA . LEU A 1 110 ? 9.416 -8.071 19.460 1.00 63.16 110 LEU A CA 1
ATOM 876 C C . LEU A 1 110 ? 8.197 -7.332 20.040 1.00 63.16 110 LEU A C 1
ATOM 878 O O . LEU A 1 110 ? 7.684 -7.716 21.086 1.00 63.16 110 LEU A O 1
ATOM 882 N N . PHE A 1 111 ? 7.727 -6.284 19.359 1.00 74.44 111 PHE A N 1
ATOM 883 C CA . PHE A 1 111 ? 6.575 -5.485 19.761 1.00 74.44 111 PHE A CA 1
ATOM 884 C C . PHE A 1 111 ? 5.812 -4.993 18.529 1.00 74.44 111 PHE A C 1
ATOM 886 O O . PHE A 1 111 ? 6.414 -4.487 17.580 1.00 74.44 111 PHE A O 1
ATOM 893 N N . ILE A 1 112 ? 4.486 -5.134 18.554 1.00 80.06 112 ILE A N 1
ATOM 894 C CA . ILE A 1 112 ? 3.583 -4.658 17.504 1.00 80.06 112 ILE A CA 1
ATOM 895 C C . ILE A 1 112 ? 2.545 -3.764 18.190 1.00 80.06 112 ILE A C 1
ATOM 897 O O . ILE A 1 112 ? 1.728 -4.282 18.952 1.00 80.06 112 ILE A O 1
ATOM 901 N N . PRO A 1 113 ? 2.582 -2.441 17.964 1.00 81.69 113 PRO A N 1
ATOM 902 C CA . PRO A 1 113 ? 1.571 -1.529 18.483 1.00 81.69 113 PRO A CA 1
ATOM 903 C C . PRO A 1 113 ? 0.158 -1.881 18.004 1.00 81.69 113 PRO A C 1
ATOM 905 O O . PRO A 1 113 ? -0.028 -2.404 16.899 1.00 81.69 113 PRO A O 1
ATOM 908 N N . ASP A 1 114 ? -0.848 -1.499 18.792 1.00 82.88 114 ASP A N 1
ATOM 909 C CA . ASP A 1 114 ? -2.250 -1.649 18.408 1.00 82.88 114 ASP A CA 1
ATOM 910 C C . ASP A 1 114 ? -2.555 -0.960 17.069 1.00 82.88 114 ASP A C 1
ATOM 912 O O . ASP A 1 114 ? -2.140 0.166 16.779 1.00 82.88 114 ASP A O 1
ATOM 916 N N . GLY A 1 115 ? -3.318 -1.660 16.228 1.00 83.00 115 GLY A N 1
ATOM 917 C CA . GLY A 1 115 ? -3.685 -1.174 14.900 1.00 83.00 115 GLY A CA 1
ATOM 918 C C . GLY A 1 115 ? -2.571 -1.271 13.851 1.00 83.00 115 GLY A C 1
ATOM 919 O O . GLY A 1 115 ? -2.718 -0.666 12.785 1.00 83.00 115 GLY A O 1
ATOM 920 N N . ILE A 1 116 ? -1.495 -2.020 14.124 1.00 86.62 116 ILE A N 1
ATOM 921 C CA . ILE A 1 116 ? -0.502 -2.450 13.133 1.00 86.62 116 ILE A CA 1
ATOM 922 C C . ILE A 1 116 ? -0.647 -3.953 12.895 1.00 86.62 116 ILE A C 1
ATOM 924 O O . ILE A 1 116 ? -0.678 -4.754 13.827 1.00 86.62 116 ILE A O 1
ATOM 928 N N . VAL A 1 117 ? -0.746 -4.342 11.626 1.00 87.50 117 VAL A N 1
ATOM 929 C CA . VAL A 1 117 ? -0.749 -5.745 11.208 1.00 87.50 117 VAL A CA 1
ATOM 930 C C . VAL A 1 117 ? 0.666 -6.152 10.837 1.00 87.50 117 VAL A C 1
ATOM 932 O O . VAL A 1 117 ? 1.378 -5.419 10.158 1.00 87.50 117 VAL A O 1
ATOM 935 N N . LEU A 1 118 ? 1.085 -7.329 11.279 1.00 85.38 118 LEU A N 1
ATOM 936 C CA . LEU A 1 118 ? 2.396 -7.864 10.951 1.00 85.38 118 LEU A CA 1
ATOM 937 C C . LEU A 1 118 ? 2.299 -8.779 9.730 1.00 85.38 118 LEU A C 1
ATOM 939 O O . LEU A 1 118 ? 1.446 -9.659 9.685 1.00 85.38 118 LEU A O 1
ATOM 943 N N . ALA A 1 119 ? 3.193 -8.576 8.767 1.00 82.75 119 ALA A N 1
ATOM 944 C CA . ALA A 1 119 ? 3.407 -9.472 7.640 1.00 82.75 119 ALA A CA 1
ATOM 945 C C . ALA A 1 119 ? 4.806 -10.084 7.752 1.00 82.75 119 ALA A C 1
ATOM 947 O O . ALA A 1 119 ? 5.813 -9.393 7.557 1.00 82.75 119 ALA A O 1
ATOM 948 N N . LYS A 1 120 ? 4.877 -11.374 8.096 1.00 78.00 120 LYS A N 1
ATOM 949 C CA . LYS A 1 120 ? 6.147 -12.101 8.231 1.00 78.00 120 LYS A CA 1
ATOM 950 C C . LYS A 1 120 ? 6.515 -12.820 6.939 1.00 78.00 120 LYS A C 1
ATOM 952 O O . LYS A 1 120 ? 5.671 -13.055 6.078 1.00 78.00 120 LYS A O 1
ATOM 957 N N . ASN A 1 121 ? 7.777 -13.240 6.837 1.00 68.31 121 ASN A N 1
ATOM 958 C CA . ASN A 1 121 ? 8.265 -14.151 5.795 1.00 68.31 121 ASN A CA 1
ATOM 959 C C . ASN A 1 121 ? 8.010 -13.639 4.367 1.00 68.31 121 ASN A C 1
ATOM 961 O O . ASN A 1 121 ? 7.657 -14.407 3.469 1.00 68.31 121 ASN A O 1
ATOM 965 N N . LEU A 1 122 ? 8.205 -12.333 4.155 1.00 69.81 122 LEU A N 1
ATOM 966 C CA . LEU A 1 122 ? 7.995 -11.639 2.880 1.00 69.81 122 LEU A CA 1
ATOM 967 C C . LEU A 1 122 ? 9.098 -11.894 1.834 1.00 69.81 122 LEU A C 1
ATOM 969 O O . LEU A 1 122 ? 9.570 -10.990 1.144 1.00 69.81 122 LEU A O 1
ATOM 973 N N . ASN A 1 123 ? 9.523 -13.148 1.702 1.00 62.81 123 ASN A N 1
ATOM 974 C CA . ASN A 1 123 ? 10.560 -13.544 0.757 1.00 62.81 123 ASN A CA 1
ATOM 975 C C . ASN A 1 123 ? 10.001 -13.536 -0.676 1.00 62.81 123 ASN A C 1
ATOM 977 O O . ASN A 1 123 ? 8.829 -13.810 -0.903 1.00 62.81 123 ASN A O 1
ATOM 981 N N . ARG A 1 124 ? 10.845 -13.297 -1.688 1.00 53.91 124 ARG A N 1
ATOM 982 C CA . ARG A 1 124 ? 10.440 -13.185 -3.113 1.00 53.91 124 ARG A CA 1
ATOM 983 C C . ARG A 1 124 ? 9.737 -14.426 -3.716 1.00 53.91 124 ARG A C 1
ATOM 985 O O . ARG A 1 124 ? 9.352 -14.381 -4.878 1.00 53.91 124 ARG A O 1
ATOM 992 N N . LYS A 1 125 ? 9.590 -15.527 -2.968 1.00 55.00 125 LYS A N 1
ATOM 993 C CA . LYS A 1 125 ? 8.941 -16.791 -3.374 1.00 55.00 125 LYS A CA 1
ATOM 994 C C . LYS A 1 125 ? 7.738 -17.138 -2.482 1.00 55.00 125 LYS A C 1
ATOM 996 O O . LYS A 1 125 ? 7.627 -18.261 -2.000 1.00 55.00 125 LYS A O 1
ATOM 1001 N N . ILE A 1 126 ? 6.850 -16.184 -2.223 1.00 56.03 126 ILE A N 1
ATOM 1002 C CA . ILE A 1 126 ? 5.595 -16.484 -1.524 1.00 56.03 126 ILE A CA 1
ATOM 1003 C C . ILE A 1 126 ? 4.583 -17.016 -2.535 1.00 56.03 126 ILE A C 1
ATOM 1005 O O . ILE A 1 126 ? 4.152 -16.282 -3.418 1.00 56.03 126 ILE A O 1
ATOM 1009 N N . ILE A 1 127 ? 4.204 -18.286 -2.393 1.00 56.59 127 ILE A N 1
ATOM 1010 C CA . ILE A 1 127 ? 3.072 -18.874 -3.127 1.00 56.59 127 ILE A CA 1
ATOM 1011 C C . ILE A 1 127 ? 1.795 -18.780 -2.272 1.00 56.59 127 ILE A C 1
ATOM 1013 O O . ILE A 1 127 ? 0.727 -18.503 -2.807 1.00 56.59 127 ILE A O 1
ATOM 1017 N N . GLN A 1 128 ? 1.907 -18.918 -0.943 1.00 61.91 128 GLN A N 1
ATOM 1018 C CA . GLN A 1 128 ? 0.829 -18.700 0.031 1.00 61.91 128 GLN A CA 1
ATOM 1019 C C . GLN A 1 128 ? 1.408 -18.178 1.353 1.00 61.91 128 GLN A C 1
ATOM 1021 O O . GLN A 1 128 ? 2.361 -18.746 1.884 1.00 61.91 128 GLN A O 1
ATOM 1026 N N . ASN A 1 129 ? 0.846 -17.088 1.878 1.00 71.00 129 ASN A N 1
ATOM 1027 C CA . ASN A 1 129 ? 1.186 -16.538 3.188 1.00 71.00 129 ASN A CA 1
ATOM 1028 C C . ASN A 1 129 ? -0.110 -16.098 3.880 1.00 71.00 129 ASN A C 1
ATOM 1030 O O . ASN A 1 129 ? -0.801 -15.204 3.390 1.00 71.00 129 ASN A O 1
ATOM 1034 N N . ASN A 1 130 ? -0.436 -16.744 5.001 1.00 76.12 130 ASN A N 1
ATOM 1035 C CA . ASN A 1 130 ? -1.676 -16.501 5.739 1.00 76.12 130 ASN A CA 1
ATOM 1036 C C . ASN A 1 130 ? -1.774 -15.064 6.266 1.00 76.12 130 ASN A C 1
ATOM 1038 O O . ASN A 1 130 ? -2.877 -14.526 6.325 1.00 76.12 130 ASN A O 1
ATOM 1042 N N . ASP A 1 131 ? -0.644 -14.417 6.571 1.00 76.06 131 ASP A N 1
ATOM 1043 C CA . ASP A 1 131 ? -0.627 -13.011 6.981 1.00 76.06 131 ASP A CA 1
ATOM 1044 C C . ASP A 1 131 ? -1.088 -12.116 5.824 1.00 76.06 131 ASP A C 1
ATOM 1046 O O . ASP A 1 131 ? -1.878 -11.195 6.018 1.00 76.06 131 ASP A O 1
ATOM 1050 N N . ILE A 1 132 ? -0.654 -12.423 4.597 1.00 77.31 132 ILE A N 1
ATOM 1051 C CA . ILE A 1 132 ? -1.030 -11.672 3.391 1.00 77.31 132 ILE A CA 1
ATOM 1052 C C . ILE A 1 132 ? -2.495 -11.896 3.028 1.00 77.31 132 ILE A C 1
ATOM 1054 O O . ILE A 1 132 ? -3.184 -10.936 2.688 1.00 77.31 132 ILE A O 1
ATOM 1058 N N . ILE A 1 133 ? -2.991 -13.129 3.156 1.00 78.75 133 ILE A N 1
ATOM 1059 C CA . ILE A 1 133 ? -4.418 -13.431 2.971 1.00 78.75 133 ILE A CA 1
ATOM 1060 C C . ILE A 1 133 ? -5.249 -12.661 4.006 1.00 78.75 133 ILE A C 1
ATOM 1062 O O . ILE A 1 133 ? -6.175 -11.945 3.637 1.00 78.75 133 ILE A O 1
ATOM 1066 N N . GLY A 1 134 ? -4.865 -12.708 5.285 1.00 80.31 134 GLY A N 1
ATOM 1067 C CA . GLY A 1 134 ? -5.555 -11.975 6.346 1.00 80.31 134 GLY A CA 1
ATOM 1068 C C . GLY A 1 134 ? -5.516 -10.452 6.162 1.00 80.31 134 GLY A C 1
ATOM 1069 O O . GLY A 1 134 ? -6.489 -9.766 6.478 1.00 80.31 134 GLY A O 1
ATOM 1070 N N . ILE A 1 135 ? -4.422 -9.905 5.625 1.00 81.88 135 ILE A N 1
ATOM 1071 C CA . ILE A 1 135 ? -4.322 -8.492 5.230 1.00 81.88 135 ILE A CA 1
ATOM 1072 C C . ILE A 1 135 ? -5.301 -8.177 4.098 1.00 81.88 135 ILE A C 1
ATOM 1074 O O . ILE A 1 135 ? -6.051 -7.205 4.202 1.00 81.88 135 ILE A O 1
ATOM 1078 N N . ALA A 1 136 ? -5.333 -9.001 3.048 1.00 79.81 136 ALA A N 1
ATOM 1079 C CA . ALA A 1 136 ? -6.246 -8.821 1.926 1.00 79.81 136 ALA A CA 1
ATOM 1080 C C . ALA A 1 136 ? -7.712 -8.865 2.386 1.00 79.81 136 ALA A C 1
ATOM 1082 O O . ALA A 1 136 ? -8.482 -7.964 2.056 1.00 79.81 136 ALA A O 1
ATOM 1083 N N . ASP A 1 137 ? -8.082 -9.830 3.230 1.00 83.19 137 ASP A N 1
ATOM 1084 C CA . ASP A 1 137 ? -9.433 -9.948 3.787 1.00 83.19 137 ASP A CA 1
ATOM 1085 C C . ASP A 1 137 ? -9.831 -8.720 4.615 1.00 83.19 137 ASP A C 1
ATOM 1087 O O . ASP A 1 137 ? -10.955 -8.224 4.501 1.00 83.19 137 ASP A O 1
ATOM 1091 N N . ARG A 1 138 ? -8.905 -8.172 5.415 1.00 82.06 138 ARG A N 1
ATOM 1092 C CA . ARG A 1 138 ? -9.134 -6.930 6.173 1.00 82.06 138 ARG A CA 1
ATOM 1093 C C . ARG A 1 138 ? -9.356 -5.737 5.251 1.00 82.06 138 ARG A C 1
ATOM 1095 O O . ARG A 1 138 ? -10.282 -4.965 5.492 1.00 82.06 138 ARG A O 1
ATOM 1102 N N . ILE A 1 139 ? -8.551 -5.599 4.196 1.00 81.31 139 ILE A N 1
ATOM 1103 C CA . ILE A 1 139 ? -8.727 -4.545 3.186 1.00 81.31 139 ILE A CA 1
ATOM 1104 C C . ILE A 1 139 ? -10.112 -4.678 2.541 1.00 81.31 139 ILE A C 1
ATOM 1106 O O . ILE A 1 139 ? -10.874 -3.714 2.525 1.00 81.31 139 ILE A O 1
ATOM 1110 N N . LEU A 1 140 ? -10.488 -5.881 2.096 1.00 81.50 140 LEU A N 1
ATOM 1111 C CA . LEU A 1 140 ? -11.802 -6.149 1.507 1.00 81.50 140 LEU A CA 1
ATOM 1112 C C . LEU A 1 140 ? -12.951 -5.833 2.473 1.00 81.50 140 LEU A C 1
ATOM 1114 O O . LEU A 1 140 ? -13.956 -5.252 2.065 1.00 81.50 140 LEU A O 1
ATOM 1118 N N . ALA A 1 141 ? -12.819 -6.188 3.751 1.00 84.12 141 ALA A N 1
ATOM 1119 C CA . ALA A 1 141 ? -13.832 -5.912 4.764 1.00 84.12 141 ALA A CA 1
ATOM 1120 C C . ALA A 1 141 ? -14.001 -4.409 5.038 1.00 84.12 141 ALA A C 1
ATOM 1122 O O . ALA A 1 141 ? -15.123 -3.955 5.253 1.00 84.12 141 ALA A O 1
ATOM 1123 N N . ILE A 1 142 ? -12.911 -3.635 5.019 1.00 80.12 142 ILE A N 1
ATOM 1124 C CA . ILE A 1 142 ? -12.955 -2.172 5.156 1.00 80.12 142 ILE A CA 1
ATOM 1125 C C . ILE A 1 142 ? -13.647 -1.547 3.943 1.00 80.12 142 ILE A C 1
ATOM 1127 O O . ILE A 1 142 ? -14.501 -0.679 4.108 1.00 80.12 142 ILE A O 1
ATOM 1131 N N . LEU A 1 143 ? -13.316 -2.015 2.737 1.00 74.25 143 LEU A N 1
ATOM 1132 C CA . LEU A 1 143 ? -13.882 -1.497 1.491 1.00 74.25 143 LEU A CA 1
ATOM 1133 C C . LEU A 1 143 ? -15.377 -1.807 1.345 1.00 74.25 143 LEU A C 1
ATOM 1135 O O . LEU A 1 143 ? -16.110 -0.963 0.855 1.00 74.25 143 LEU A O 1
ATOM 1139 N N . LYS A 1 144 ? -15.854 -2.965 1.822 1.00 74.81 144 LYS A N 1
ATOM 1140 C CA . LYS A 1 144 ? -17.286 -3.333 1.801 1.00 74.81 144 LYS A CA 1
ATOM 1141 C C . LYS A 1 144 ? -18.165 -2.544 2.781 1.00 74.81 144 LYS A C 1
ATOM 1143 O O . LYS A 1 144 ? -19.384 -2.625 2.685 1.00 74.81 144 LYS A O 1
ATOM 1148 N N . LYS A 1 145 ? -17.572 -1.874 3.774 1.00 67.38 145 LYS A N 1
ATOM 1149 C CA . LYS A 1 145 ? -18.299 -1.085 4.788 1.00 67.38 145 LYS A CA 1
ATOM 1150 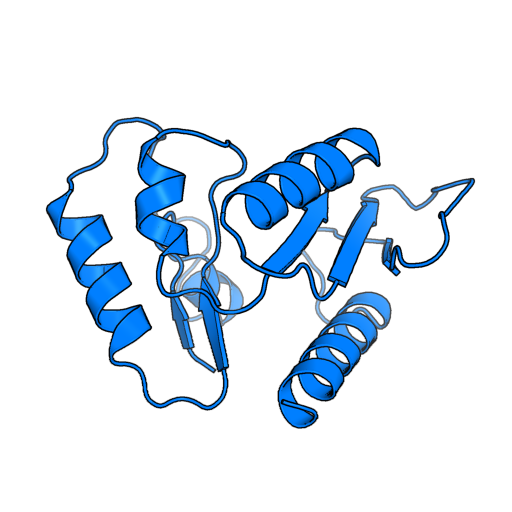C C . LYS A 1 145 ? -18.485 0.384 4.394 1.00 67.38 145 LYS A C 1
ATOM 1152 O O . LYS A 1 145 ? -19.147 1.108 5.135 1.00 67.38 145 LYS A O 1
ATOM 1157 N N . LYS A 1 146 ? -17.862 0.820 3.300 1.00 56.78 146 LYS A N 1
ATOM 1158 C CA . LYS A 1 146 ? -18.003 2.157 2.719 1.00 56.78 146 LYS A CA 1
ATOM 1159 C C . LYS A 1 146 ? -18.950 2.106 1.529 1.00 56.78 146 LYS A C 1
ATOM 1161 O O . LYS A 1 146 ? -19.617 3.136 1.313 1.00 56.78 146 LYS A O 1
#